Protein AF-A0ABD2HGA7-F1 (afdb_monomer_lite)

Radius of gyration: 24.93 Å; chains: 1; bounding box: 49×37×77 Å

Foldseek 3Di:
DQQLLVLLVQVVVLVVDDCCPDPNVVPVCVSVVSNVVSLVSNVVVLVVLVVVLVVLVVVLVVLVVVLVVVVVVCVVCVVVQDPCQQCDADPVGGGVVLVNVLSVLVSVVSVVLSVQSVVLSVPDDSPPSVSSNCSVVSVVVSVPPPGDDRPVVPPPPPDD

Structure (mmCIF, N/CA/C/O backbone):
data_AF-A0ABD2HGA7-F1
#
_entry.id   AF-A0ABD2HGA7-F1
#
loop_
_atom_site.group_PDB
_atom_site.id
_atom_site.type_symbol
_atom_site.label_atom_id
_atom_site.label_alt_id
_atom_site.label_comp_id
_atom_site.label_asym_id
_atom_site.label_entity_id
_atom_site.label_seq_id
_atom_site.pdbx_PDB_ins_code
_atom_site.Cartn_x
_atom_site.Cartn_y
_atom_site.Cartn_z
_atom_site.occupancy
_atom_site.B_iso_or_equiv
_atom_site.auth_seq_id
_atom_site.auth_comp_id
_atom_site.auth_asym_id
_atom_site.auth_atom_id
_atom_site.pdbx_PDB_model_num
ATOM 1 N N . MET A 1 1 ? -1.054 -6.500 9.314 1.00 90.81 1 MET A N 1
ATOM 2 C CA . MET A 1 1 ? -2.462 -6.901 9.093 1.00 90.81 1 MET A CA 1
ATOM 3 C C . MET A 1 1 ? -3.018 -7.769 10.212 1.00 90.81 1 MET A C 1
ATOM 5 O O . MET A 1 1 ? -4.046 -7.387 10.738 1.00 90.81 1 MET A O 1
ATOM 9 N N . VAL A 1 2 ? -2.357 -8.858 10.636 1.00 94.38 2 VAL A N 1
ATOM 10 C CA . VAL A 1 2 ? -2.831 -9.720 11.753 1.00 94.38 2 VAL A CA 1
ATOM 11 C C . VAL A 1 2 ? -3.199 -8.924 13.011 1.00 94.38 2 VAL A C 1
ATOM 13 O O . VAL A 1 2 ? -4.296 -9.076 13.525 1.00 94.38 2 VAL A O 1
ATOM 16 N N . SER A 1 3 ? -2.338 -7.993 13.439 1.00 95.19 3 SER A N 1
ATOM 17 C CA . SER A 1 3 ? -2.624 -7.123 14.591 1.00 95.19 3 SER A CA 1
ATOM 18 C C . SER A 1 3 ? -3.931 -6.332 14.463 1.00 95.19 3 SER A C 1
ATOM 20 O O . SER A 1 3 ? -4.596 -6.139 15.471 1.00 95.19 3 SER A O 1
ATOM 22 N N . LEU A 1 4 ? -4.307 -5.891 13.259 1.00 95.75 4 LEU A N 1
ATOM 23 C CA . LEU A 1 4 ? -5.553 -5.156 13.033 1.00 95.75 4 LEU A CA 1
ATOM 24 C C . LEU A 1 4 ? -6.773 -6.073 13.170 1.00 95.75 4 LEU A C 1
ATOM 26 O O . LEU A 1 4 ? -7.760 -5.685 13.783 1.00 95.75 4 LEU A O 1
ATOM 30 N N . GLY A 1 5 ? -6.675 -7.304 12.655 1.00 95.69 5 GLY A N 1
ATOM 31 C CA . GLY A 1 5 ? -7.733 -8.299 12.816 1.00 95.69 5 GLY A CA 1
ATOM 32 C C . GLY A 1 5 ? -7.953 -8.671 14.282 1.00 95.69 5 GLY A C 1
ATOM 33 O O . GLY A 1 5 ? -9.086 -8.665 14.746 1.00 95.69 5 GLY A O 1
ATOM 34 N N . ASN A 1 6 ? -6.867 -8.873 15.035 1.00 97.12 6 ASN A N 1
ATOM 35 C CA . ASN A 1 6 ? -6.942 -9.174 16.467 1.00 97.12 6 ASN A CA 1
ATOM 36 C C . ASN A 1 6 ? -7.568 -8.025 17.276 1.00 97.12 6 ASN A C 1
ATOM 38 O O . ASN A 1 6 ? -8.304 -8.276 18.225 1.00 97.12 6 ASN A O 1
ATOM 42 N N . LEU A 1 7 ? -7.265 -6.767 16.935 1.00 97.06 7 LEU A N 1
ATOM 43 C CA . LEU A 1 7 ? -7.864 -5.604 17.600 1.00 97.06 7 LEU A CA 1
ATOM 44 C C . LEU A 1 7 ? -9.368 -5.520 17.332 1.00 97.06 7 LEU A C 1
ATOM 46 O O . LEU A 1 7 ? -10.136 -5.248 18.248 1.00 97.06 7 LEU A O 1
ATOM 50 N N . ALA A 1 8 ? -9.792 -5.794 16.100 1.00 96.56 8 ALA A N 1
ATOM 51 C CA . ALA A 1 8 ? -11.204 -5.792 15.748 1.00 96.56 8 ALA A CA 1
ATOM 52 C C . ALA A 1 8 ? -11.982 -6.929 16.437 1.00 96.56 8 ALA A C 1
ATOM 54 O O . ALA A 1 8 ? -13.068 -6.681 16.961 1.00 96.56 8 ALA A O 1
ATOM 55 N N . GLU A 1 9 ? -11.384 -8.120 16.541 1.00 96.81 9 GLU A N 1
ATOM 56 C CA . GLU A 1 9 ? -11.935 -9.239 17.316 1.00 96.81 9 GLU A CA 1
ATOM 57 C C . GLU A 1 9 ? -12.081 -8.878 18.802 1.00 96.81 9 GLU A C 1
ATOM 59 O O . GLU A 1 9 ? -13.131 -9.114 19.398 1.00 96.81 9 GLU A O 1
ATOM 64 N N . GLN A 1 10 ? -11.068 -8.235 19.395 1.00 96.19 10 GLN A N 1
ATOM 65 C CA . GLN A 1 10 ? -11.133 -7.752 20.780 1.00 96.19 10 GLN A CA 1
ATOM 66 C C . GLN A 1 10 ? -12.227 -6.696 20.975 1.00 96.19 10 GLN A C 1
ATOM 68 O O . GLN A 1 10 ? -12.971 -6.769 21.953 1.00 96.19 10 GLN A O 1
ATOM 73 N N . SER A 1 11 ? -12.370 -5.749 20.044 1.00 95.56 11 SER A N 1
ATOM 74 C CA . SER A 1 11 ? -13.452 -4.757 20.069 1.00 95.56 11 SER A CA 1
ATOM 75 C C . SER A 1 11 ? -14.825 -5.417 19.996 1.00 95.56 11 SER A C 1
ATOM 77 O O . SER A 1 11 ? -15.726 -5.044 20.745 1.00 95.56 11 SER A O 1
ATOM 79 N N . ARG A 1 12 ? -14.991 -6.443 19.152 1.00 95.25 12 ARG A N 1
ATOM 80 C CA . ARG A 1 12 ? -16.246 -7.195 19.076 1.00 95.25 12 ARG A CA 1
ATOM 81 C C . ARG A 1 12 ? -16.515 -7.988 20.353 1.00 95.25 12 ARG A C 1
ATOM 83 O O . ARG A 1 12 ? -17.641 -7.976 20.842 1.00 95.25 12 ARG A O 1
ATOM 90 N N . ALA A 1 13 ? -15.501 -8.653 20.903 1.00 94.56 13 ALA A N 1
ATOM 91 C CA . ALA A 1 13 ? -15.624 -9.387 22.157 1.00 94.56 13 ALA A CA 1
ATOM 92 C C . ALA A 1 13 ? -16.053 -8.459 23.302 1.00 94.56 13 ALA A C 1
ATOM 94 O O . ALA A 1 13 ? -16.967 -8.799 24.048 1.00 94.56 13 ALA A O 1
ATOM 95 N N . LEU A 1 14 ? -15.466 -7.261 23.386 1.00 93.94 14 LEU A N 1
ATOM 96 C CA . LEU A 1 14 ? -15.841 -6.253 24.375 1.00 93.94 14 LEU A CA 1
ATOM 97 C C . LEU A 1 14 ? -17.291 -5.776 24.204 1.00 93.94 14 LEU A C 1
ATOM 99 O O . LEU A 1 14 ? -17.984 -5.608 25.199 1.00 93.94 14 LEU A O 1
ATOM 103 N N . SER A 1 15 ? -17.777 -5.604 22.971 1.00 92.19 15 SER A N 1
ATOM 104 C CA . SER A 1 15 ? -19.184 -5.252 22.713 1.00 92.19 15 SER A CA 1
ATOM 105 C C . SER A 1 15 ? -20.176 -6.367 23.057 1.00 92.19 15 SER A C 1
ATOM 107 O O . SER A 1 15 ? -21.337 -6.083 23.337 1.00 92.19 15 SER A O 1
ATOM 109 N N . ASN A 1 16 ? -19.736 -7.626 23.039 1.00 93.00 16 ASN A N 1
ATOM 110 C CA . ASN A 1 16 ? -20.584 -8.783 23.331 1.00 93.00 16 ASN A CA 1
ATOM 111 C C . ASN A 1 16 ? -20.607 -9.162 24.821 1.00 93.00 16 ASN A C 1
ATOM 113 O O . ASN A 1 16 ? -21.429 -9.984 25.228 1.00 93.00 16 ASN A O 1
ATOM 117 N N . ILE A 1 17 ? -19.702 -8.611 25.633 1.00 91.62 17 ILE A N 1
ATOM 118 C CA . ILE A 1 17 ? -19.594 -8.913 27.062 1.00 91.62 17 ILE A CA 1
ATOM 119 C C . ILE A 1 17 ? -20.274 -7.812 27.866 1.00 91.62 17 ILE A C 1
ATOM 121 O O . ILE A 1 17 ? -19.950 -6.636 27.742 1.00 91.62 17 ILE A O 1
ATOM 125 N N . GLN A 1 18 ? -21.153 -8.209 28.782 1.00 90.00 18 GLN A N 1
ATOM 126 C CA . GLN A 1 18 ? -21.671 -7.308 29.800 1.00 90.00 18 GLN A CA 1
ATOM 127 C C . GLN A 1 18 ? -20.751 -7.354 31.029 1.00 90.00 18 GLN A C 1
ATOM 129 O O . GLN A 1 18 ? -20.856 -8.268 31.849 1.00 90.00 18 GLN A O 1
ATOM 134 N N . ILE A 1 19 ? -19.838 -6.383 31.162 1.00 88.56 19 ILE A N 1
ATOM 135 C CA . ILE A 1 19 ? -18.800 -6.381 32.215 1.00 88.56 19 ILE A CA 1
ATOM 136 C C . ILE A 1 19 ? -19.404 -6.433 33.625 1.00 88.56 19 ILE A C 1
ATOM 138 O O . ILE A 1 19 ? -18.844 -7.101 34.497 1.00 88.56 19 ILE A O 1
ATOM 142 N N . SER A 1 20 ? -20.584 -5.842 33.834 1.00 87.50 20 SER A N 1
ATOM 143 C CA . SER A 1 20 ? -21.310 -5.899 35.112 1.00 87.50 20 SER A CA 1
ATOM 144 C C . SER A 1 20 ? -21.639 -7.324 35.582 1.00 87.50 20 SER A C 1
ATOM 146 O O . SER A 1 20 ? -21.806 -7.548 36.778 1.00 87.50 20 SER A O 1
ATOM 148 N N . ASN A 1 21 ? -21.707 -8.292 34.661 1.00 91.31 21 ASN A N 1
ATOM 149 C CA . ASN A 1 21 ? -21.988 -9.701 34.954 1.00 91.31 21 ASN A CA 1
ATOM 150 C C . ASN A 1 21 ? -20.712 -10.540 35.127 1.00 91.31 21 ASN A C 1
ATOM 152 O O . ASN A 1 21 ? -20.777 -11.764 35.219 1.00 91.31 21 ASN A O 1
ATOM 156 N N . THR A 1 22 ? -19.543 -9.902 35.156 1.00 89.50 22 THR A N 1
ATOM 157 C CA . THR A 1 22 ? -18.246 -10.565 35.304 1.00 89.50 22 THR A CA 1
ATOM 158 C C . THR A 1 22 ? -17.617 -10.226 36.660 1.00 89.50 22 THR A C 1
ATOM 160 O O . THR A 1 22 ? -18.011 -9.246 37.297 1.00 89.50 22 THR A O 1
ATOM 163 N N . PRO A 1 23 ? -16.583 -10.966 37.100 1.00 91.62 23 PRO A N 1
ATOM 164 C CA . PRO A 1 23 ? -15.789 -10.589 38.273 1.00 91.62 23 PRO A CA 1
ATOM 165 C C . PRO A 1 23 ? -15.116 -9.208 38.170 1.00 91.62 23 PRO A C 1
ATOM 167 O O . PRO A 1 23 ? -14.603 -8.711 39.162 1.00 91.62 23 PRO A O 1
ATOM 170 N N . LEU A 1 24 ? -15.110 -8.577 36.988 1.00 91.62 24 LEU A N 1
ATOM 171 C CA . LEU A 1 24 ? -14.527 -7.253 36.755 1.00 91.62 24 LEU A CA 1
ATOM 172 C C . LEU A 1 24 ? -15.501 -6.097 37.043 1.00 91.62 24 LEU A C 1
ATOM 174 O O . LEU A 1 24 ? -15.141 -4.939 36.849 1.00 91.62 24 LEU A O 1
ATOM 178 N N . ARG A 1 25 ? -16.719 -6.388 37.516 1.00 90.75 25 ARG A N 1
ATOM 179 C CA . ARG A 1 25 ? -17.757 -5.387 37.826 1.00 90.75 25 ARG A CA 1
ATOM 180 C C . ARG A 1 25 ? -17.333 -4.314 38.835 1.00 90.75 25 ARG A C 1
ATOM 182 O O . ARG A 1 25 ? -17.896 -3.227 38.821 1.00 90.75 25 ARG A O 1
ATOM 189 N N . ASP A 1 26 ? -16.349 -4.608 39.683 1.00 94.44 26 ASP A N 1
ATOM 190 C CA . ASP A 1 26 ? -15.849 -3.677 40.702 1.00 94.44 26 ASP A CA 1
ATOM 191 C C . ASP A 1 26 ? -14.985 -2.549 40.091 1.00 94.44 26 ASP A C 1
ATOM 193 O O . ASP A 1 26 ? -14.564 -1.631 40.793 1.00 94.44 26 ASP A O 1
ATOM 197 N N . PHE A 1 27 ? -14.743 -2.588 38.773 1.00 92.88 27 PHE A N 1
ATOM 198 C CA . PHE A 1 27 ? -14.026 -1.566 38.011 1.00 92.88 27 PHE A CA 1
ATOM 199 C C . PHE A 1 27 ? -14.986 -0.808 37.070 1.00 92.88 27 PHE A C 1
ATOM 201 O O . PHE A 1 27 ? -15.080 -1.156 35.889 1.00 92.88 27 PHE A O 1
ATOM 208 N N . PRO A 1 28 ? -15.685 0.240 37.549 1.00 84.69 28 PRO A N 1
ATOM 209 C CA . PRO A 1 28 ? -16.752 0.908 36.793 1.00 84.69 28 PRO A CA 1
ATOM 210 C C . PRO A 1 28 ? -16.271 1.542 35.476 1.00 84.69 28 PRO A C 1
ATOM 212 O O . PRO A 1 28 ? -16.982 1.483 34.477 1.00 84.69 28 PRO A O 1
ATOM 215 N N . ASP A 1 29 ? -15.038 2.059 35.436 1.00 92.94 29 ASP A N 1
ATOM 216 C CA . ASP A 1 29 ? -14.472 2.720 34.247 1.00 92.94 29 ASP A CA 1
ATOM 217 C C . ASP A 1 29 ? -13.771 1.746 33.280 1.00 92.94 29 ASP A C 1
ATOM 219 O O . ASP A 1 29 ? -13.185 2.164 32.276 1.00 92.94 29 ASP A O 1
ATOM 223 N N . LEU A 1 30 ? -13.721 0.447 33.597 1.00 93.50 30 LEU A N 1
ATOM 224 C CA . LEU A 1 30 ? -12.895 -0.504 32.849 1.00 93.50 30 LEU A CA 1
ATOM 225 C C . LEU A 1 30 ? -13.335 -0.618 31.390 1.00 93.50 30 LEU A C 1
ATOM 227 O O . LEU A 1 30 ? -12.490 -0.642 30.497 1.00 93.50 30 LEU A O 1
ATOM 231 N N . GLU A 1 31 ? -14.642 -0.670 31.149 1.00 93.12 31 GLU A N 1
ATOM 232 C CA . GLU A 1 31 ? -15.210 -0.800 29.809 1.00 93.12 31 GLU A CA 1
ATOM 233 C C . GLU A 1 31 ? -14.807 0.371 28.906 1.00 93.12 31 GLU A C 1
ATOM 235 O O . GLU A 1 31 ? -14.291 0.164 27.806 1.00 93.12 31 GLU A O 1
ATOM 240 N N . GLU A 1 32 ? -14.978 1.600 29.397 1.00 94.38 32 GLU A N 1
ATOM 241 C CA . GLU A 1 32 ? -14.613 2.820 28.677 1.00 94.38 32 GLU A CA 1
ATOM 242 C C . GLU A 1 32 ? -13.106 2.870 28.404 1.00 94.38 32 GLU A C 1
ATOM 244 O O . GLU A 1 32 ? -12.681 3.104 27.271 1.00 94.38 32 GLU A O 1
ATOM 249 N N . ARG A 1 33 ? -12.281 2.554 29.410 1.00 96.19 33 ARG A N 1
ATOM 250 C CA . ARG A 1 33 ? -10.819 2.518 29.261 1.00 96.19 33 ARG A CA 1
ATOM 251 C C . ARG A 1 33 ? -10.363 1.473 28.246 1.00 96.19 33 ARG A C 1
ATOM 253 O O . ARG A 1 33 ? -9.431 1.735 27.484 1.00 96.19 33 ARG A O 1
ATOM 260 N N . LEU A 1 34 ? -10.995 0.299 28.220 1.00 95.44 34 LEU A N 1
ATOM 261 C CA . LEU A 1 34 ? -10.694 -0.743 27.239 1.00 95.44 34 LEU A CA 1
ATOM 262 C C . LEU A 1 34 ? -11.096 -0.306 25.830 1.00 95.44 34 LEU A C 1
ATOM 264 O O . LEU A 1 34 ? -10.279 -0.441 24.918 1.00 95.44 34 LEU A O 1
ATOM 268 N N . ARG A 1 35 ? -12.290 0.276 25.652 1.00 95.31 35 ARG A N 1
ATOM 269 C CA . ARG A 1 35 ? -12.719 0.831 24.357 1.00 95.31 35 ARG A CA 1
ATOM 270 C C . ARG A 1 35 ? -11.748 1.890 23.857 1.00 95.31 35 ARG A C 1
ATOM 272 O O . ARG A 1 35 ? -11.262 1.781 22.735 1.00 95.31 35 ARG A O 1
ATOM 279 N N . PHE A 1 36 ? -11.398 2.850 24.711 1.00 96.69 36 PHE A N 1
ATOM 280 C CA . PHE A 1 36 ? -10.441 3.899 24.375 1.00 96.69 36 PHE A CA 1
ATOM 281 C C . PHE A 1 36 ? -9.084 3.317 23.961 1.00 96.69 36 PHE A C 1
ATOM 283 O O . PHE A 1 36 ? -8.522 3.689 22.932 1.00 96.69 36 PHE A O 1
ATOM 290 N N . LYS A 1 37 ? -8.563 2.346 24.722 1.00 97.12 37 LYS A N 1
ATOM 291 C CA . LYS A 1 37 ? -7.277 1.706 24.419 1.00 97.12 37 LYS A CA 1
ATOM 292 C C . LYS A 1 37 ? -7.311 0.919 23.105 1.00 97.12 37 LYS A C 1
ATOM 294 O O . LYS A 1 37 ? -6.329 0.953 22.359 1.00 97.12 37 LYS A O 1
ATOM 299 N N . LEU A 1 38 ? -8.408 0.218 22.816 1.00 96.69 38 LEU A N 1
ATOM 300 C CA . LEU A 1 38 ? -8.597 -0.521 21.564 1.00 96.69 38 LEU A CA 1
ATOM 301 C C . LEU A 1 38 ? -8.704 0.422 20.364 1.00 96.69 38 LEU A C 1
ATOM 303 O O . LEU A 1 38 ? -8.058 0.173 19.344 1.00 96.69 38 LEU A O 1
ATOM 307 N N . GLN A 1 39 ? -9.441 1.524 20.504 1.00 95.88 39 GLN A N 1
ATOM 308 C CA . GLN A 1 39 ? -9.547 2.558 19.477 1.00 95.88 39 GLN A CA 1
ATOM 309 C C . GLN A 1 39 ? -8.179 3.185 19.186 1.00 95.88 39 GLN A C 1
ATOM 311 O O . GLN A 1 39 ? -7.707 3.122 18.054 1.00 95.88 39 GLN A O 1
ATOM 316 N N . LEU A 1 40 ? -7.473 3.652 20.220 1.00 96.94 40 LEU A N 1
ATOM 317 C CA . LEU A 1 40 ? -6.134 4.231 20.082 1.00 96.94 40 LEU A CA 1
ATOM 318 C C . LEU A 1 40 ? -5.142 3.261 19.419 1.00 96.94 40 LEU A C 1
ATOM 320 O O . LEU A 1 40 ? -4.323 3.650 18.582 1.00 96.94 40 LEU A O 1
ATOM 324 N N . SER A 1 41 ? -5.211 1.979 19.783 1.00 97.06 41 SER A N 1
ATOM 325 C CA . SER A 1 41 ? -4.363 0.942 19.187 1.00 97.06 41 SER A CA 1
ATOM 326 C C . SER A 1 41 ? -4.711 0.701 17.717 1.00 97.06 41 SER A C 1
ATOM 328 O O . SER A 1 41 ? -3.808 0.531 16.896 1.00 97.06 41 SER A O 1
ATOM 330 N N . THR A 1 42 ? -6.000 0.720 17.371 1.00 96.38 42 THR A N 1
ATOM 331 C CA . THR A 1 42 ? -6.485 0.585 15.990 1.00 96.38 42 THR A CA 1
ATOM 332 C C . THR A 1 42 ? -5.994 1.748 15.137 1.00 96.38 42 THR A C 1
ATOM 334 O O . THR A 1 42 ? -5.369 1.513 14.101 1.00 96.38 42 THR A O 1
ATOM 337 N N . ASP A 1 43 ? -6.161 2.982 15.615 1.00 95.56 43 ASP A N 1
ATOM 338 C CA . ASP A 1 43 ? -5.696 4.195 14.936 1.00 95.56 43 ASP A CA 1
ATOM 339 C C . ASP A 1 43 ? -4.179 4.178 14.734 1.00 95.56 43 ASP A C 1
ATOM 341 O O . ASP A 1 43 ? -3.681 4.458 13.643 1.00 95.56 43 ASP A O 1
ATOM 345 N N . THR A 1 44 ? -3.429 3.745 15.750 1.00 96.62 44 THR A N 1
ATOM 346 C CA . THR A 1 44 ? -1.969 3.604 15.664 1.00 96.62 44 THR A CA 1
ATOM 347 C C . THR A 1 44 ? -1.557 2.602 14.582 1.00 96.62 44 THR A C 1
ATOM 349 O O . THR A 1 44 ? -0.612 2.842 13.825 1.00 96.62 44 THR A O 1
ATOM 352 N N . VAL A 1 45 ? -2.237 1.455 14.496 1.00 96.31 45 VAL A N 1
ATOM 353 C CA . VAL A 1 45 ? -1.946 0.439 13.473 1.00 96.31 45 VAL A CA 1
ATOM 354 C C . VAL A 1 45 ? -2.319 0.944 12.079 1.00 96.31 45 VAL A C 1
ATOM 356 O O . VAL A 1 45 ? -1.546 0.733 11.143 1.00 96.31 45 VAL A O 1
ATOM 359 N N . LEU A 1 46 ? -3.456 1.626 11.928 1.00 94.38 46 LEU A N 1
ATOM 360 C CA . LEU A 1 46 ? -3.871 2.221 10.656 1.00 94.38 46 LEU A CA 1
ATOM 361 C C . LEU A 1 46 ? -2.907 3.324 10.199 1.00 94.38 46 LEU A C 1
ATOM 363 O O . LEU A 1 46 ? -2.534 3.343 9.026 1.00 94.38 46 LEU A O 1
ATOM 367 N N . GLY A 1 47 ? -2.427 4.166 11.118 1.00 95.06 47 GLY A N 1
ATOM 368 C CA . GLY A 1 47 ? -1.395 5.170 10.845 1.00 95.06 47 GLY A CA 1
ATOM 369 C C . GLY A 1 47 ? -0.113 4.538 10.301 1.00 95.06 47 GLY A C 1
ATOM 370 O O . GLY A 1 47 ? 0.320 4.865 9.200 1.00 95.06 47 GLY A O 1
ATOM 371 N N . LYS A 1 48 ? 0.416 3.515 10.986 1.00 95.75 48 LYS A N 1
ATOM 372 C CA . LYS A 1 48 ? 1.600 2.768 10.517 1.00 95.75 48 LYS A CA 1
ATOM 373 C C . LYS A 1 48 ? 1.393 2.116 9.148 1.00 95.75 48 LYS A C 1
ATOM 375 O O . LYS A 1 48 ? 2.324 2.035 8.348 1.00 95.75 48 LYS A O 1
ATOM 380 N N . LEU A 1 49 ? 0.191 1.607 8.868 1.00 94.50 49 LEU A N 1
ATOM 381 C CA . LEU A 1 49 ? -0.131 1.051 7.550 1.00 94.50 49 LEU A CA 1
ATOM 382 C C . LEU A 1 49 ? -0.111 2.132 6.465 1.00 94.50 49 LEU A C 1
ATOM 384 O O . LEU A 1 49 ? 0.371 1.862 5.365 1.00 94.50 49 LEU A O 1
ATOM 388 N N . ASN A 1 50 ? -0.585 3.339 6.769 1.00 93.81 50 ASN A N 1
ATOM 389 C CA . ASN A 1 50 ? -0.541 4.473 5.852 1.00 93.81 50 ASN A CA 1
ATOM 390 C C . ASN A 1 50 ? 0.896 4.958 5.589 1.00 93.81 50 ASN A C 1
ATOM 392 O O . ASN A 1 50 ? 1.255 5.218 4.438 1.00 93.81 50 ASN A O 1
ATOM 396 N N . ASP A 1 51 ? 1.744 4.994 6.617 1.00 95.88 51 ASP A N 1
ATOM 397 C CA . ASP A 1 51 ? 3.166 5.336 6.472 1.00 95.88 51 ASP A CA 1
ATOM 398 C C . ASP A 1 51 ? 3.884 4.321 5.574 1.00 95.88 51 ASP A C 1
ATOM 400 O O . ASP A 1 51 ? 4.536 4.682 4.593 1.00 95.88 51 ASP A O 1
ATOM 404 N N . ASN A 1 52 ? 3.675 3.026 5.828 1.00 94.44 52 ASN A N 1
ATOM 405 C CA . ASN A 1 52 ? 4.213 1.958 4.984 1.00 94.44 52 ASN A CA 1
ATOM 406 C C . ASN A 1 52 ? 3.707 2.054 3.536 1.00 94.44 52 ASN A C 1
ATOM 408 O O . ASN A 1 52 ? 4.459 1.797 2.592 1.00 94.44 52 ASN A O 1
ATOM 412 N N . MET A 1 53 ? 2.440 2.431 3.343 1.00 94.25 53 MET A N 1
ATOM 413 C CA . MET A 1 53 ? 1.869 2.640 2.014 1.00 94.25 53 MET A CA 1
ATOM 414 C C . MET A 1 53 ? 2.533 3.816 1.288 1.00 94.25 53 MET A C 1
ATOM 416 O O . MET A 1 53 ? 2.771 3.728 0.084 1.00 94.25 53 MET A O 1
ATOM 420 N N . SER A 1 54 ? 2.875 4.880 2.014 1.00 96.25 54 SER A N 1
ATOM 421 C CA . SER A 1 54 ? 3.597 6.042 1.483 1.00 96.25 54 SER A CA 1
ATOM 422 C C . SER A 1 54 ? 5.025 5.670 1.070 1.00 96.25 54 SER A C 1
ATOM 424 O O . SER A 1 54 ? 5.479 6.045 -0.011 1.00 96.25 54 SER A O 1
ATOM 426 N N . SER A 1 55 ? 5.707 4.829 1.851 1.00 95.62 55 SER A N 1
ATOM 427 C CA . SER A 1 55 ? 7.010 4.267 1.467 1.00 95.62 55 SER A CA 1
ATOM 428 C C . SER A 1 55 ? 6.919 3.409 0.198 1.00 95.62 55 SER A C 1
ATOM 430 O O . SER A 1 55 ? 7.726 3.566 -0.718 1.00 95.62 55 SER A O 1
ATOM 432 N N . LEU A 1 56 ? 5.902 2.544 0.086 1.00 93.81 56 LEU A N 1
ATOM 433 C CA . LEU A 1 56 ? 5.653 1.767 -1.138 1.00 93.81 56 LEU A CA 1
ATOM 434 C C . LEU A 1 56 ? 5.325 2.657 -2.342 1.00 93.81 56 LEU A C 1
ATOM 436 O O . LEU A 1 56 ? 5.704 2.328 -3.467 1.00 93.81 56 LEU A O 1
ATOM 440 N N . GLN A 1 57 ? 4.623 3.770 -2.116 1.00 96.81 57 GLN A N 1
ATOM 441 C CA . GLN A 1 57 ? 4.359 4.765 -3.148 1.00 96.81 57 GLN A CA 1
ATOM 442 C C . GLN A 1 57 ? 5.664 5.343 -3.697 1.00 96.81 57 GLN A C 1
ATOM 444 O O . GLN A 1 57 ? 5.853 5.361 -4.909 1.00 96.81 57 GLN A O 1
ATOM 449 N N . SER A 1 58 ? 6.573 5.743 -2.807 1.00 96.94 58 SER A N 1
ATOM 450 C CA . SER A 1 58 ? 7.878 6.293 -3.176 1.00 96.94 58 SER A CA 1
ATOM 451 C C . SER A 1 58 ? 8.706 5.313 -4.015 1.00 96.94 58 SER A C 1
ATOM 453 O O . SER A 1 58 ? 9.246 5.692 -5.052 1.00 96.94 58 SER A O 1
ATOM 455 N N . VAL A 1 59 ? 8.733 4.025 -3.646 1.00 94.31 59 VAL A N 1
ATOM 456 C CA . VAL A 1 59 ? 9.422 2.986 -4.438 1.00 94.31 59 VAL A CA 1
ATOM 457 C C . VAL A 1 59 ? 8.821 2.863 -5.840 1.00 94.31 59 VAL A C 1
ATOM 459 O O . VAL A 1 59 ? 9.555 2.855 -6.827 1.00 94.31 59 VAL A O 1
ATOM 462 N N . ARG A 1 60 ? 7.488 2.799 -5.946 1.00 96.31 60 ARG A N 1
ATOM 463 C CA . ARG A 1 60 ? 6.792 2.759 -7.242 1.00 96.31 60 ARG A CA 1
ATOM 464 C C . ARG A 1 60 ? 7.139 3.983 -8.095 1.00 96.31 60 ARG A C 1
ATOM 466 O O . ARG A 1 60 ? 7.415 3.824 -9.281 1.00 96.31 60 ARG A O 1
ATOM 473 N N . ASP A 1 61 ? 7.110 5.173 -7.502 1.00 97.38 61 ASP A N 1
ATOM 474 C CA . ASP A 1 61 ? 7.349 6.437 -8.205 1.00 97.38 61 ASP A CA 1
ATOM 475 C C . ASP A 1 61 ? 8.801 6.545 -8.667 1.00 97.38 61 ASP A C 1
ATOM 477 O O . ASP A 1 61 ? 9.057 6.908 -9.811 1.00 97.38 61 ASP A O 1
ATOM 481 N N . SER A 1 62 ? 9.751 6.128 -7.828 1.00 96.94 62 SER A N 1
ATOM 482 C CA . SER A 1 62 ? 11.163 6.045 -8.197 1.00 96.94 62 SER A CA 1
ATOM 483 C C . SER A 1 62 ? 11.374 5.141 -9.413 1.00 96.94 62 SER A C 1
ATOM 485 O O . SER A 1 62 ? 12.009 5.556 -10.379 1.00 96.94 62 SER A O 1
ATOM 487 N N . ILE A 1 63 ? 10.778 3.946 -9.422 1.00 94.19 63 ILE A N 1
ATOM 488 C CA . ILE A 1 63 ? 10.893 3.010 -10.548 1.00 94.19 63 ILE A CA 1
ATOM 489 C C . ILE A 1 63 ? 10.255 3.589 -11.813 1.00 94.19 63 ILE A C 1
ATOM 491 O O . ILE A 1 63 ? 10.869 3.541 -12.874 1.00 94.19 63 ILE A O 1
ATOM 495 N N . SER A 1 64 ? 9.061 4.177 -11.711 1.00 96.12 64 SER A N 1
ATOM 496 C CA . SER A 1 64 ? 8.384 4.797 -12.859 1.00 96.12 64 SER A CA 1
ATOM 497 C C . SER A 1 64 ? 9.190 5.960 -13.449 1.00 96.12 64 SER A C 1
ATOM 499 O O . SER A 1 64 ? 9.325 6.063 -14.670 1.00 96.12 64 SER A O 1
ATOM 501 N N . ASN A 1 65 ? 9.820 6.773 -12.597 1.00 97.00 65 ASN A N 1
ATOM 502 C CA . ASN A 1 65 ? 10.701 7.856 -13.027 1.00 97.00 65 ASN A CA 1
ATOM 503 C C . ASN A 1 65 ? 11.959 7.326 -13.728 1.00 97.00 65 ASN A C 1
ATOM 505 O O . ASN A 1 65 ? 12.338 7.857 -14.768 1.00 97.00 65 ASN A O 1
ATOM 509 N N . GLN A 1 66 ? 12.583 6.265 -13.203 1.00 96.00 66 GLN A N 1
ATOM 510 C CA . GLN A 1 66 ? 13.757 5.654 -13.837 1.00 96.00 66 GLN A CA 1
ATOM 511 C C . GLN A 1 66 ? 13.417 5.043 -15.198 1.00 96.00 66 GLN A C 1
ATOM 513 O O . GLN A 1 66 ? 14.136 5.264 -16.168 1.00 96.00 66 GLN A O 1
ATOM 518 N N . VAL A 1 67 ? 12.294 4.327 -15.303 1.00 96.25 67 VAL A N 1
ATOM 519 C CA . VAL A 1 67 ? 11.835 3.782 -16.589 1.00 96.25 67 VAL A CA 1
ATOM 520 C C . VAL A 1 67 ? 11.547 4.902 -17.582 1.00 96.25 67 VAL A C 1
ATOM 522 O O . VAL A 1 67 ? 12.011 4.829 -18.715 1.00 96.25 67 VAL A O 1
ATOM 525 N N . SER A 1 68 ? 10.868 5.968 -17.154 1.00 96.44 68 SER A N 1
ATOM 526 C CA . SER A 1 68 ? 10.621 7.145 -17.997 1.00 96.44 68 SER A CA 1
ATOM 527 C C . SER A 1 68 ? 11.919 7.793 -18.487 1.00 96.44 68 SER A C 1
ATOM 529 O O . SER A 1 68 ? 12.023 8.139 -19.660 1.00 96.44 68 SER A O 1
ATOM 531 N N . ALA A 1 69 ? 12.932 7.915 -17.624 1.00 97.00 69 ALA A N 1
ATOM 532 C CA . ALA A 1 69 ? 14.229 8.476 -17.997 1.00 97.00 69 ALA A CA 1
ATOM 533 C C . ALA A 1 69 ? 14.958 7.617 -19.045 1.00 97.00 69 ALA A C 1
ATOM 535 O O . ALA A 1 69 ? 15.503 8.156 -20.007 1.00 97.00 69 ALA A O 1
ATOM 536 N N . VAL A 1 70 ? 14.933 6.288 -18.895 1.00 95.38 70 VAL A N 1
ATOM 537 C CA . VAL A 1 70 ? 15.547 5.361 -19.862 1.00 95.38 70 VAL A CA 1
ATOM 538 C C . VAL A 1 70 ? 14.802 5.373 -21.198 1.00 95.38 70 VAL A C 1
ATOM 540 O O . VAL A 1 70 ? 15.443 5.412 -22.245 1.00 95.38 70 VAL A O 1
ATOM 543 N N . VAL A 1 71 ? 13.464 5.384 -21.178 1.00 94.19 71 VAL A N 1
ATOM 544 C CA . VAL A 1 71 ? 12.645 5.516 -22.396 1.00 94.19 71 VAL A CA 1
ATOM 545 C C . VAL A 1 71 ? 12.975 6.816 -23.117 1.00 94.19 71 VAL A C 1
ATOM 547 O O . VAL A 1 71 ? 13.230 6.794 -24.316 1.00 94.19 71 VAL A O 1
ATOM 550 N N . HIS A 1 72 ? 13.057 7.929 -22.388 1.00 95.56 72 HIS A N 1
ATOM 551 C CA . HIS A 1 72 ? 13.383 9.212 -22.993 1.00 95.56 72 HIS A CA 1
ATOM 552 C C . HIS A 1 72 ? 14.784 9.219 -23.621 1.00 95.56 72 HIS A C 1
ATOM 554 O O . HIS A 1 72 ? 14.964 9.722 -24.726 1.00 95.56 72 HIS A O 1
ATOM 560 N N . LEU A 1 73 ? 15.773 8.612 -22.956 1.00 94.06 73 LEU A N 1
ATOM 561 C CA . LEU A 1 73 ? 17.116 8.458 -23.516 1.00 94.06 73 LEU A CA 1
ATOM 562 C C . LEU A 1 73 ? 17.106 7.599 -24.789 1.00 94.06 73 LEU A C 1
ATOM 564 O O . LEU A 1 73 ? 17.791 7.931 -25.754 1.00 94.06 73 LEU A O 1
ATOM 568 N N . TYR A 1 74 ? 16.332 6.514 -24.809 1.00 91.94 74 TYR A N 1
ATOM 569 C CA . TYR A 1 74 ? 16.170 5.680 -25.999 1.00 91.94 74 TYR A CA 1
ATOM 570 C C . TYR A 1 74 ? 15.557 6.477 -27.159 1.00 91.94 74 TYR A C 1
ATOM 572 O O . TYR A 1 74 ? 16.101 6.466 -28.260 1.00 91.94 74 TYR A O 1
ATOM 580 N N . GLU A 1 75 ? 14.481 7.224 -26.903 1.00 91.75 75 GLU A N 1
ATOM 581 C CA . GLU A 1 75 ? 13.815 8.071 -27.900 1.00 91.75 75 GLU A CA 1
ATOM 582 C C . GLU A 1 75 ? 14.751 9.143 -28.473 1.00 91.75 75 GLU A C 1
ATOM 584 O O . GLU A 1 75 ? 14.763 9.360 -29.681 1.00 91.75 75 GLU A O 1
ATOM 589 N N . GLN A 1 76 ? 15.590 9.765 -27.637 1.00 93.50 76 GLN A N 1
ATOM 590 C CA . GLN A 1 76 ? 16.588 10.749 -28.079 1.00 93.50 76 GLN A CA 1
ATOM 591 C C . GLN A 1 76 ? 17.658 10.164 -29.014 1.00 93.50 76 GLN A C 1
ATOM 593 O O . GLN A 1 76 ? 18.266 10.907 -29.780 1.00 93.50 76 GLN A O 1
ATOM 598 N N . ASN A 1 77 ? 17.914 8.856 -28.939 1.00 91.12 77 ASN A N 1
ATOM 599 C CA . ASN A 1 77 ? 18.940 8.175 -29.731 1.00 91.12 77 ASN A CA 1
ATOM 600 C C . ASN A 1 77 ? 18.343 7.281 -30.832 1.00 91.12 77 ASN A C 1
ATOM 602 O O . ASN A 1 77 ? 19.085 6.556 -31.495 1.00 91.12 77 ASN A O 1
ATOM 606 N N . ALA A 1 78 ? 17.025 7.328 -31.045 1.00 86.81 78 ALA A N 1
ATOM 607 C CA . ALA A 1 78 ? 16.320 6.439 -31.966 1.00 86.81 78 ALA A CA 1
ATOM 608 C C . ALA A 1 78 ? 16.790 6.578 -33.425 1.00 86.81 78 ALA A C 1
ATOM 610 O O . ALA A 1 78 ? 16.795 5.594 -34.157 1.00 86.81 78 ALA A O 1
ATOM 611 N N . A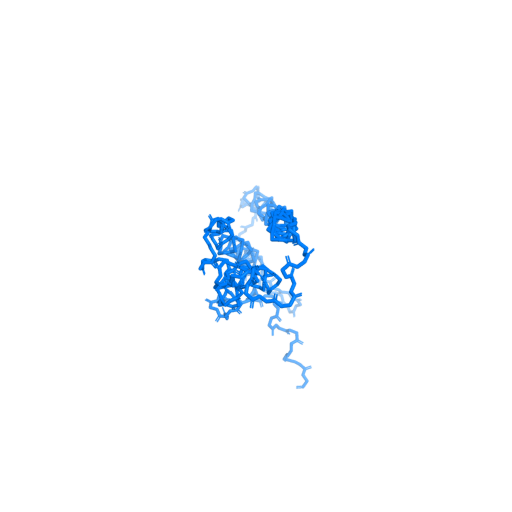SP A 1 79 ? 17.247 7.766 -33.830 1.00 86.81 79 ASP A N 1
ATOM 612 C CA . ASP A 1 79 ? 17.757 8.016 -35.186 1.00 86.81 79 ASP A CA 1
ATOM 613 C C . ASP A 1 79 ? 19.125 7.356 -35.449 1.00 86.81 79 ASP A C 1
ATOM 615 O O . ASP A 1 79 ? 19.514 7.152 -36.598 1.00 86.81 79 ASP A O 1
ATOM 619 N N . ILE A 1 80 ? 19.868 7.032 -34.385 1.00 87.94 80 ILE A N 1
ATOM 620 C CA . ILE A 1 80 ? 21.214 6.437 -34.437 1.00 87.94 80 ILE A CA 1
ATOM 621 C C . ILE A 1 80 ? 21.148 4.926 -34.160 1.00 87.94 80 ILE A C 1
ATOM 623 O O . ILE A 1 80 ? 21.993 4.162 -34.624 1.00 87.94 80 ILE A O 1
ATOM 627 N N . LEU A 1 81 ? 20.141 4.490 -33.401 1.00 86.50 81 LEU A N 1
ATOM 628 C CA . LEU A 1 81 ? 19.923 3.101 -33.018 1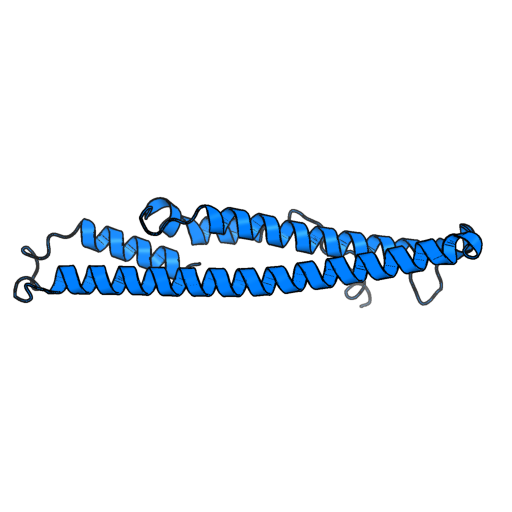.00 86.50 81 LEU A CA 1
ATOM 629 C C . LEU A 1 81 ? 19.053 2.387 -34.056 1.00 86.50 81 LEU A C 1
ATOM 631 O O . LEU A 1 81 ? 17.824 2.432 -33.996 1.00 86.50 81 LEU A O 1
ATOM 635 N N . ASP A 1 82 ? 19.689 1.684 -34.992 1.00 88.00 82 ASP A N 1
ATOM 636 C CA . ASP A 1 82 ? 18.954 0.851 -35.939 1.00 88.00 82 ASP A CA 1
ATOM 637 C C . ASP A 1 82 ? 18.304 -0.372 -35.255 1.00 88.00 82 ASP A C 1
ATOM 639 O O . ASP A 1 82 ? 18.685 -0.823 -34.168 1.00 88.00 82 ASP A O 1
ATOM 643 N N . LEU A 1 83 ? 17.274 -0.926 -35.901 1.00 87.12 83 LEU A N 1
ATOM 644 C CA . LEU A 1 83 ? 16.490 -2.034 -35.344 1.00 87.12 83 LEU A CA 1
ATOM 645 C C . LEU A 1 83 ? 17.350 -3.275 -35.053 1.00 87.12 83 LEU A C 1
ATOM 647 O O . LEU A 1 83 ? 17.074 -4.022 -34.110 1.00 87.12 83 LEU A O 1
ATOM 651 N N . LEU A 1 84 ? 18.381 -3.505 -35.867 1.00 89.75 84 LEU A N 1
ATOM 652 C CA . LEU A 1 84 ? 19.255 -4.661 -35.734 1.00 89.75 84 LEU A CA 1
ATOM 653 C C . LEU A 1 84 ? 20.121 -4.532 -34.474 1.00 89.75 84 LEU A C 1
ATOM 655 O O . LEU A 1 84 ? 20.134 -5.455 -33.663 1.00 89.75 84 LEU A O 1
ATOM 659 N N . THR A 1 85 ? 20.699 -3.354 -34.224 1.00 88.06 85 THR A N 1
ATOM 660 C CA . THR A 1 85 ? 21.476 -3.051 -33.010 1.00 88.06 85 THR A CA 1
ATOM 661 C C . THR A 1 85 ? 20.635 -3.196 -31.739 1.00 88.06 85 THR A C 1
ATOM 663 O O . THR A 1 85 ? 21.091 -3.746 -30.739 1.00 88.06 85 THR A O 1
ATOM 666 N N . VAL A 1 86 ? 19.377 -2.743 -31.751 1.00 91.62 86 VAL A N 1
ATOM 667 C CA . VAL A 1 86 ? 18.504 -2.783 -30.556 1.00 91.62 86 VAL A CA 1
ATOM 668 C C . VAL A 1 86 ? 18.034 -4.204 -30.216 1.00 91.62 86 VAL A C 1
ATOM 670 O O . VAL A 1 86 ? 17.703 -4.495 -29.059 1.00 91.62 86 VAL A O 1
ATOM 673 N N . THR A 1 87 ? 18.001 -5.099 -31.203 1.00 93.25 87 THR A N 1
ATOM 674 C CA . THR A 1 87 ? 17.555 -6.492 -31.040 1.00 93.25 87 THR A CA 1
ATOM 675 C C . THR A 1 87 ? 18.705 -7.487 -30.898 1.00 93.25 87 THR A C 1
ATOM 677 O O . THR A 1 87 ? 18.471 -8.612 -30.445 1.00 93.25 87 THR A O 1
ATOM 680 N N . GLU A 1 88 ? 19.936 -7.076 -31.203 1.00 92.69 88 GLU A N 1
ATOM 681 C CA . GLU A 1 88 ? 21.125 -7.909 -31.082 1.00 92.69 88 GLU A CA 1
ATOM 682 C C . GLU A 1 88 ? 21.384 -8.308 -29.623 1.00 92.69 88 GLU A C 1
ATOM 684 O O . GLU A 1 88 ? 21.406 -7.489 -28.703 1.00 92.69 88 GLU A O 1
ATOM 689 N N . ARG A 1 89 ? 21.570 -9.612 -29.408 1.00 90.75 89 ARG A N 1
ATOM 690 C CA . ARG A 1 89 ? 21.994 -10.181 -28.126 1.00 90.75 89 ARG A CA 1
ATOM 691 C C . ARG A 1 89 ? 23.476 -10.501 -28.196 1.00 90.75 89 ARG A C 1
ATOM 693 O O . ARG A 1 89 ? 23.937 -11.029 -29.204 1.00 90.75 89 ARG A O 1
ATOM 700 N N . SER A 1 90 ? 24.196 -10.282 -27.103 1.00 89.56 90 SER A N 1
ATOM 701 C CA . SER A 1 90 ? 25.590 -10.708 -26.993 1.00 89.56 90 SER A CA 1
ATOM 702 C C . SER A 1 90 ? 25.701 -12.038 -26.242 1.00 89.56 90 SER A C 1
ATOM 704 O O . SER A 1 90 ? 24.760 -12.497 -25.592 1.00 89.56 90 SER A O 1
ATOM 706 N N . ALA A 1 91 ? 26.881 -12.662 -26.288 1.00 88.00 91 ALA A N 1
ATOM 707 C CA . ALA A 1 91 ? 27.164 -13.866 -25.502 1.00 88.00 91 ALA A CA 1
ATOM 708 C C . ALA A 1 91 ? 27.066 -13.627 -23.980 1.00 88.00 91 ALA A C 1
ATOM 710 O O . ALA A 1 91 ? 26.888 -14.572 -23.216 1.00 88.00 91 ALA A O 1
ATOM 711 N N . THR A 1 92 ? 27.183 -12.371 -23.540 1.00 88.31 92 THR A N 1
ATOM 712 C CA . THR A 1 92 ? 27.262 -11.981 -22.127 1.00 88.31 92 THR A CA 1
ATOM 713 C C . THR A 1 92 ? 26.069 -11.158 -21.649 1.00 88.31 92 THR A C 1
ATOM 715 O O . THR A 1 92 ? 25.982 -10.871 -20.456 1.00 88.31 92 THR A O 1
ATOM 718 N N . GLY A 1 93 ? 25.138 -10.780 -22.531 1.00 86.62 93 GLY A N 1
ATOM 719 C CA . GLY A 1 93 ? 24.078 -9.846 -22.176 1.00 86.62 93 GLY A CA 1
ATOM 720 C C . GLY A 1 93 ? 22.824 -9.909 -23.054 1.00 86.62 93 GLY A C 1
ATOM 721 O O . GLY A 1 93 ? 22.876 -10.324 -24.215 1.00 86.62 93 GLY A O 1
ATOM 722 N N . PRO A 1 94 ? 21.670 -9.509 -22.488 1.00 92.12 94 PRO A N 1
ATOM 723 C CA . PRO A 1 94 ? 20.427 -9.328 -23.235 1.00 92.12 94 PRO A CA 1
ATOM 724 C C . PRO A 1 94 ? 20.538 -8.178 -24.246 1.00 92.12 94 PRO A C 1
ATOM 726 O O . PRO A 1 94 ? 21.417 -7.324 -24.130 1.00 92.12 94 PRO A O 1
ATOM 729 N N . SER A 1 95 ? 19.610 -8.131 -25.203 1.00 93.19 95 SER A N 1
ATOM 730 C CA . SER A 1 95 ? 19.501 -6.989 -26.114 1.00 93.19 95 SER A CA 1
ATOM 731 C C . SER A 1 95 ? 18.921 -5.764 -25.406 1.00 93.19 95 SER A C 1
ATOM 733 O O . SER A 1 95 ? 18.314 -5.867 -24.334 1.00 93.19 95 SER A O 1
ATOM 735 N N . VAL A 1 96 ? 19.052 -4.587 -26.023 1.00 92.06 96 VAL A N 1
ATOM 736 C CA . VAL A 1 96 ? 18.409 -3.359 -25.527 1.00 92.06 96 VAL A CA 1
ATOM 737 C C . VAL A 1 96 ? 16.889 -3.530 -25.476 1.00 92.06 96 VAL A C 1
ATOM 739 O O . VAL A 1 96 ? 16.266 -3.169 -24.479 1.00 92.06 96 VAL A O 1
ATOM 742 N N . SER A 1 97 ? 16.298 -4.164 -26.493 1.00 91.94 97 SER A N 1
ATOM 743 C CA . SER A 1 97 ? 14.866 -4.487 -26.527 1.00 91.94 97 SER A CA 1
ATOM 744 C C . SER A 1 97 ? 14.428 -5.356 -25.340 1.00 91.94 97 SER A C 1
ATOM 746 O O . SER A 1 97 ? 13.414 -5.065 -24.700 1.00 91.94 97 SER A O 1
ATOM 748 N N . ASP A 1 98 ? 15.211 -6.381 -24.987 1.00 93.19 98 ASP A N 1
ATOM 749 C CA . ASP A 1 98 ? 14.923 -7.228 -23.826 1.00 93.19 98 ASP A CA 1
ATOM 750 C C . ASP A 1 98 ? 15.004 -6.440 -22.513 1.00 93.19 98 ASP A C 1
ATOM 752 O O . ASP A 1 98 ? 14.116 -6.563 -21.669 1.00 93.19 98 ASP A O 1
ATOM 756 N N . MET A 1 99 ? 16.048 -5.620 -22.340 1.00 92.56 99 MET A N 1
ATOM 757 C CA . MET A 1 99 ? 16.230 -4.799 -21.138 1.00 92.56 99 MET A CA 1
ATOM 758 C C . MET A 1 99 ? 15.078 -3.807 -20.953 1.00 92.56 99 MET A C 1
ATOM 760 O O . MET A 1 99 ? 14.545 -3.685 -19.849 1.00 92.56 99 MET A O 1
ATOM 764 N N . MET A 1 100 ? 14.640 -3.160 -22.035 1.00 92.69 100 MET A N 1
ATOM 765 C CA . MET A 1 100 ? 13.462 -2.288 -22.035 1.00 92.69 100 MET A CA 1
ATOM 766 C C . MET A 1 100 ? 12.195 -3.052 -21.648 1.00 92.69 100 MET A C 1
ATOM 768 O O . MET A 1 100 ? 11.427 -2.601 -20.794 1.00 92.69 100 MET A O 1
ATOM 772 N N . GLY A 1 101 ? 12.009 -4.250 -22.208 1.00 93.06 101 GLY A N 1
ATOM 773 C CA . GLY A 1 101 ? 10.915 -5.139 -21.830 1.00 93.06 101 GLY A CA 1
ATOM 774 C C . GLY A 1 101 ? 10.927 -5.474 -20.336 1.00 93.06 101 GLY A C 1
ATOM 775 O O . GLY A 1 101 ? 9.892 -5.399 -19.676 1.00 93.06 101 GLY A O 1
ATOM 776 N N . TRP A 1 102 ? 12.095 -5.776 -19.767 1.00 93.88 102 TRP A N 1
ATOM 777 C CA . TRP A 1 102 ? 12.227 -6.080 -18.339 1.00 93.88 102 TRP A CA 1
ATOM 778 C C . TRP A 1 102 ? 11.943 -4.875 -17.446 1.00 93.88 102 TRP A C 1
ATOM 780 O O . TRP A 1 102 ? 11.311 -5.034 -16.401 1.00 93.88 102 TRP A O 1
ATOM 790 N N . LEU A 1 103 ? 12.376 -3.681 -17.850 1.00 94.06 103 LEU A N 1
ATOM 791 C CA . LEU A 1 103 ? 12.078 -2.440 -17.139 1.00 94.06 103 LEU A CA 1
ATOM 792 C C . LEU A 1 103 ? 10.570 -2.169 -17.102 1.00 94.06 103 LEU A C 1
ATOM 794 O O . LEU A 1 103 ? 10.023 -1.887 -16.035 1.00 94.06 103 LEU A O 1
ATOM 798 N N . HIS A 1 104 ? 9.876 -2.325 -18.230 1.00 93.19 104 HIS A N 1
ATOM 799 C CA . HIS A 1 104 ? 8.419 -2.199 -18.282 1.00 93.19 104 HIS A CA 1
ATOM 800 C C . HIS A 1 104 ? 7.695 -3.277 -17.470 1.00 93.19 104 HIS A C 1
ATOM 802 O O . HIS A 1 104 ? 6.727 -2.969 -16.767 1.00 93.19 104 HIS A O 1
ATOM 808 N N . ASP A 1 105 ? 8.168 -4.525 -17.506 1.00 93.19 105 ASP A N 1
ATOM 809 C CA . ASP A 1 105 ? 7.625 -5.604 -16.677 1.00 93.19 105 ASP A CA 1
ATOM 810 C C . ASP A 1 105 ? 7.779 -5.290 -15.181 1.00 93.19 105 ASP A C 1
ATOM 812 O O . ASP A 1 105 ? 6.826 -5.452 -14.411 1.00 93.19 105 ASP A O 1
ATOM 816 N N . ALA A 1 106 ? 8.946 -4.789 -14.766 1.00 90.06 106 ALA A N 1
ATOM 817 C CA . ALA A 1 106 ? 9.197 -4.370 -13.391 1.00 90.06 106 ALA A CA 1
ATOM 818 C C . ALA A 1 106 ? 8.276 -3.210 -12.985 1.00 90.06 106 ALA A C 1
ATOM 820 O O . ALA A 1 106 ? 7.583 -3.293 -11.970 1.00 90.06 106 ALA A O 1
ATOM 821 N N . GLU A 1 107 ? 8.194 -2.155 -13.794 1.00 94.44 107 GLU A N 1
ATOM 822 C CA . GLU A 1 107 ? 7.326 -1.009 -13.525 1.00 94.44 107 GLU A CA 1
ATOM 823 C C . GLU A 1 107 ? 5.855 -1.430 -13.389 1.00 94.44 107 GLU A C 1
ATOM 825 O O . GLU A 1 107 ? 5.168 -1.069 -12.424 1.00 94.44 107 GLU A O 1
ATOM 830 N N . ARG A 1 108 ? 5.373 -2.264 -14.318 1.00 93.94 108 ARG A N 1
ATOM 831 C CA . ARG A 1 108 ? 4.025 -2.835 -14.279 1.00 93.94 108 ARG A CA 1
ATOM 832 C C . ARG A 1 108 ? 3.802 -3.630 -13.000 1.00 93.94 108 ARG A C 1
ATOM 834 O O . ARG A 1 108 ? 2.748 -3.473 -12.379 1.00 93.94 108 ARG A O 1
ATOM 841 N N . HIS A 1 109 ? 4.771 -4.450 -12.602 1.00 91.19 109 HIS A N 1
ATOM 842 C CA . HIS A 1 109 ? 4.707 -5.225 -11.371 1.00 91.19 109 HIS A CA 1
ATOM 843 C C . HIS A 1 109 ? 4.525 -4.308 -10.156 1.00 91.19 109 HIS A C 1
ATOM 845 O O . HIS A 1 109 ? 3.522 -4.430 -9.449 1.00 91.19 109 HIS A O 1
ATOM 851 N N . PHE A 1 110 ? 5.418 -3.340 -9.935 1.00 91.00 110 PHE A N 1
ATOM 852 C CA . PHE A 1 110 ? 5.333 -2.450 -8.771 1.00 91.00 110 PHE A CA 1
ATOM 853 C C . PHE A 1 110 ? 4.056 -1.608 -8.766 1.00 91.00 110 PHE A C 1
ATOM 855 O O . PHE A 1 110 ? 3.412 -1.468 -7.723 1.00 91.00 110 PHE A O 1
ATOM 862 N N . ARG A 1 111 ? 3.614 -1.124 -9.933 1.00 93.81 111 ARG A N 1
ATOM 863 C CA . ARG A 1 111 ? 2.344 -0.400 -10.071 1.00 93.81 111 ARG A CA 1
ATOM 864 C C . ARG A 1 111 ? 1.152 -1.263 -9.662 1.00 93.81 111 ARG A C 1
ATOM 866 O O . ARG A 1 111 ? 0.310 -0.819 -8.883 1.00 93.81 111 ARG A O 1
ATOM 873 N N . GLN A 1 112 ? 1.082 -2.504 -10.140 1.00 93.12 112 GLN A N 1
ATOM 874 C CA . GLN A 1 112 ? 0.000 -3.432 -9.796 1.00 93.12 112 GLN A CA 1
ATOM 875 C C . GLN A 1 112 ? 0.024 -3.818 -8.315 1.00 93.12 112 GLN A C 1
ATOM 877 O O . GLN A 1 112 ? -1.019 -3.822 -7.661 1.00 93.12 112 GLN A O 1
ATOM 882 N N . GLN A 1 113 ? 1.206 -4.114 -7.777 1.00 91.12 113 GLN A N 1
ATOM 883 C CA . GLN A 1 113 ? 1.401 -4.463 -6.373 1.00 91.12 113 GLN A CA 1
ATOM 884 C C . GLN A 1 113 ? 0.999 -3.318 -5.436 1.00 91.12 113 GLN A C 1
ATOM 886 O O . GLN A 1 113 ? 0.356 -3.559 -4.408 1.00 91.12 113 GLN A O 1
ATOM 891 N N . PHE A 1 114 ? 1.330 -2.081 -5.808 1.00 94.25 114 PHE A N 1
ATOM 892 C CA . PHE A 1 114 ? 0.901 -0.880 -5.105 1.00 94.25 114 PHE A CA 1
ATOM 893 C C . PHE A 1 114 ? -0.622 -0.723 -5.147 1.00 94.25 114 PHE A C 1
ATOM 895 O O . PHE A 1 114 ? -1.251 -0.586 -4.100 1.00 94.25 114 PHE A O 1
ATOM 902 N N . LEU A 1 115 ? -1.227 -0.782 -6.339 1.00 94.69 115 LEU A N 1
ATOM 903 C CA . LEU A 1 115 ? -2.667 -0.578 -6.514 1.00 94.69 115 LEU A CA 1
ATOM 904 C C . LEU A 1 115 ? -3.484 -1.606 -5.728 1.00 94.69 115 LEU A C 1
ATOM 906 O O . LEU A 1 115 ? -4.364 -1.222 -4.966 1.00 94.69 115 LEU A O 1
ATOM 910 N N . ARG A 1 116 ? -3.141 -2.895 -5.834 1.00 93.81 116 ARG A N 1
ATOM 911 C CA . ARG A 1 116 ? -3.823 -3.976 -5.103 1.00 93.81 116 ARG A CA 1
ATOM 912 C C . ARG A 1 116 ? -3.813 -3.750 -3.588 1.00 93.81 116 ARG A C 1
ATOM 914 O O . ARG A 1 116 ? -4.852 -3.869 -2.941 1.00 93.81 116 ARG A O 1
ATOM 921 N N . ARG A 1 117 ? -2.652 -3.395 -3.023 1.00 94.25 117 ARG A N 1
ATOM 922 C CA . ARG A 1 117 ? -2.515 -3.104 -1.585 1.00 94.25 117 ARG A CA 1
ATOM 923 C C . ARG A 1 117 ? -3.281 -1.845 -1.191 1.00 94.25 117 ARG A C 1
ATOM 925 O O . ARG A 1 117 ? -4.025 -1.882 -0.213 1.00 94.25 117 ARG A O 1
ATOM 932 N N . LYS A 1 118 ? -3.164 -0.770 -1.979 1.00 95.00 118 LYS A N 1
ATOM 933 C CA . LYS A 1 118 ? -3.877 0.493 -1.748 1.00 95.00 118 LYS A CA 1
ATOM 934 C C . LYS A 1 118 ? -5.387 0.283 -1.711 1.00 95.00 118 LYS A C 1
ATOM 936 O O . LYS A 1 118 ? -6.034 0.766 -0.790 1.00 95.00 118 LYS A O 1
ATOM 941 N N . THR A 1 119 ? -5.933 -0.482 -2.655 1.00 93.75 119 THR A N 1
ATOM 942 C CA . THR A 1 119 ? -7.364 -0.796 -2.697 1.00 93.75 119 THR A CA 1
ATOM 943 C C . THR A 1 119 ? -7.820 -1.488 -1.418 1.00 93.75 119 THR A C 1
ATOM 945 O O . THR A 1 119 ? -8.818 -1.073 -0.841 1.00 93.75 119 THR A O 1
ATOM 948 N N . VAL A 1 120 ? -7.08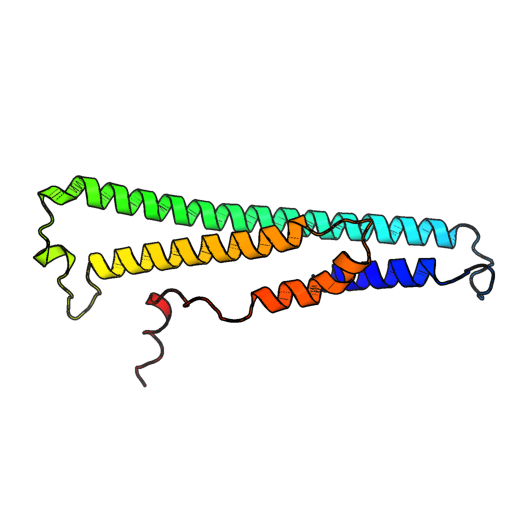7 -2.494 -0.922 1.00 93.00 120 VAL A N 1
ATOM 949 C CA . VAL A 1 120 ? -7.445 -3.153 0.346 1.00 93.00 120 VAL A CA 1
ATOM 950 C C . VAL A 1 120 ? -7.426 -2.158 1.504 1.00 93.00 120 VAL A C 1
ATOM 952 O O . VAL A 1 120 ? -8.403 -2.098 2.246 1.00 93.00 120 VAL A O 1
ATOM 955 N N . LEU A 1 121 ? -6.374 -1.347 1.636 1.00 93.12 121 LEU A N 1
ATOM 956 C CA . LEU A 1 121 ? -6.271 -0.380 2.733 1.00 9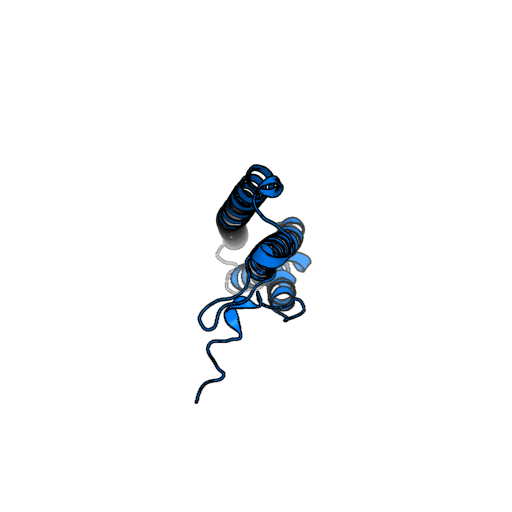3.12 121 LEU A CA 1
ATOM 957 C C . LEU A 1 121 ? -7.378 0.682 2.696 1.00 93.12 121 LEU A C 1
ATOM 959 O O . LEU A 1 121 ? -7.930 1.007 3.739 1.00 93.12 121 LEU A O 1
ATOM 963 N N . GLN A 1 122 ? -7.766 1.165 1.513 1.00 92.75 122 GLN A N 1
ATOM 964 C CA . GLN A 1 122 ? -8.839 2.159 1.364 1.00 92.75 122 GLN A CA 1
ATOM 965 C C . GLN A 1 122 ? -10.222 1.643 1.782 1.00 92.75 122 GLN A C 1
ATOM 967 O O . GLN A 1 122 ? -11.107 2.443 2.077 1.00 92.75 122 GLN A O 1
ATOM 972 N N . THR A 1 123 ? -10.420 0.322 1.817 1.00 92.25 123 THR A N 1
ATOM 973 C CA . THR A 1 123 ? -11.667 -0.263 2.332 1.00 92.25 123 THR A CA 1
ATOM 974 C C . THR A 1 123 ? -11.716 -0.364 3.854 1.00 92.25 123 THR A C 1
ATOM 976 O O . THR A 1 123 ? -12.780 -0.637 4.394 1.00 92.25 123 THR A O 1
ATOM 979 N N . LEU A 1 124 ? -10.592 -0.200 4.555 1.00 92.44 124 LEU A N 1
ATOM 980 C CA . LEU A 1 124 ? -10.556 -0.359 6.005 1.00 92.44 124 LEU A CA 1
ATOM 981 C C . LEU A 1 124 ? -11.153 0.884 6.667 1.00 92.44 124 LEU A C 1
ATOM 983 O O . LEU A 1 124 ? -10.702 2.006 6.435 1.00 92.44 124 LEU A O 1
ATOM 987 N N . ARG A 1 125 ? -12.174 0.669 7.494 1.00 87.94 125 ARG A N 1
ATOM 988 C CA . ARG A 1 125 ? -12.807 1.697 8.320 1.00 87.94 125 ARG A CA 1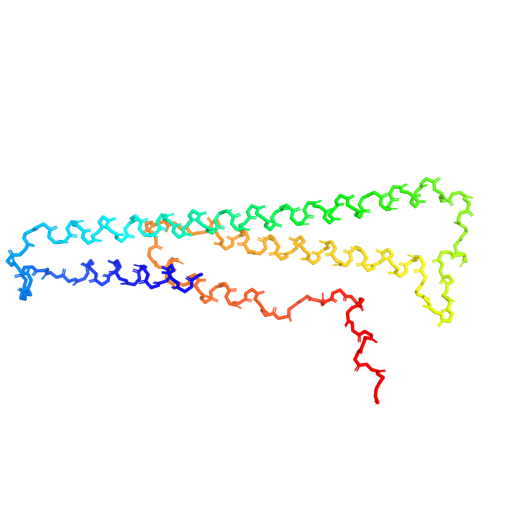
ATOM 989 C C . ARG A 1 125 ? -12.674 1.287 9.787 1.00 87.94 125 ARG A C 1
ATOM 991 O O . ARG A 1 125 ? -12.961 0.127 10.071 1.00 87.94 125 ARG A O 1
ATOM 998 N N . PRO A 1 126 ? -12.263 2.191 10.698 1.00 85.69 126 PRO A N 1
ATOM 999 C CA . PRO A 1 126 ? -12.188 1.895 12.131 1.00 85.69 126 PRO A CA 1
ATOM 1000 C C . PRO A 1 126 ? -13.498 1.328 12.699 1.00 85.69 126 PRO A C 1
ATOM 1002 O O . PRO A 1 126 ? -13.471 0.410 13.513 1.00 85.69 126 PRO A O 1
ATOM 1005 N N . ASP A 1 127 ? -14.632 1.820 12.197 1.00 88.06 127 ASP A N 1
ATOM 1006 C CA . ASP A 1 127 ? -15.964 1.462 12.696 1.00 88.06 127 ASP A CA 1
ATOM 1007 C C . ASP A 1 127 ? -16.517 0.153 12.103 1.00 88.06 127 ASP A C 1
ATOM 1009 O O . ASP A 1 127 ? -17.491 -0.400 12.611 1.00 88.06 127 ASP A O 1
ATOM 1013 N N . ASP A 1 128 ? -15.903 -0.379 11.039 1.00 92.81 128 ASP A N 1
ATOM 1014 C CA . ASP A 1 128 ? -16.334 -1.629 10.407 1.00 92.81 128 ASP A CA 1
ATOM 1015 C C . ASP A 1 128 ? -15.457 -2.801 10.862 1.00 92.81 128 ASP A C 1
ATOM 1017 O O . ASP A 1 128 ? -14.511 -3.227 10.188 1.00 92.81 128 ASP A O 1
ATOM 1021 N N . LEU A 1 129 ? -15.804 -3.358 12.024 1.00 92.94 129 LEU A N 1
ATOM 1022 C CA . LEU A 1 129 ? -15.079 -4.484 12.619 1.00 92.94 129 LEU A CA 1
ATOM 1023 C C . LEU A 1 129 ? -15.029 -5.714 11.697 1.00 92.94 129 LEU A C 1
ATOM 1025 O O . LEU A 1 129 ? -14.069 -6.477 11.745 1.00 92.94 129 LEU A O 1
ATOM 1029 N N . THR A 1 130 ? -16.027 -5.917 10.832 1.00 93.75 130 THR A N 1
ATOM 1030 C CA . THR A 1 130 ? -16.062 -7.058 9.900 1.00 93.75 130 THR A CA 1
ATOM 1031 C C . THR A 1 130 ? -14.983 -6.920 8.826 1.00 93.75 130 THR A C 1
ATOM 1033 O O . THR A 1 130 ? -14.263 -7.876 8.502 1.00 93.75 130 THR A O 1
ATOM 1036 N N . LEU A 1 131 ? -14.819 -5.713 8.280 1.00 93.06 131 LEU A N 1
ATOM 1037 C CA . LEU A 1 131 ? -13.759 -5.426 7.316 1.00 93.06 131 LEU A CA 1
ATOM 1038 C C . LEU A 1 131 ? -12.369 -5.468 7.955 1.00 93.06 131 LEU A C 1
ATOM 1040 O O . LEU A 1 131 ? -11.438 -5.970 7.319 1.00 93.06 131 LEU A O 1
ATOM 1044 N N . LEU A 1 132 ? -12.226 -4.995 9.195 1.00 94.56 132 LEU A N 1
ATOM 1045 C CA . LEU A 1 132 ? -10.955 -5.034 9.922 1.00 94.56 132 LEU A CA 1
ATOM 1046 C C . LEU A 1 132 ? -10.522 -6.465 10.275 1.00 94.56 132 LEU A C 1
ATOM 1048 O O . LEU A 1 132 ? -9.364 -6.826 10.057 1.00 94.56 132 LEU A O 1
ATOM 1052 N N . GLU A 1 133 ? -11.441 -7.312 10.739 1.00 94.56 133 GLU A N 1
ATOM 1053 C CA . GLU A 1 133 ? -11.152 -8.720 11.045 1.00 94.56 133 GLU A CA 1
ATOM 1054 C C . GLU A 1 133 ? -10.809 -9.549 9.810 1.00 94.56 133 GLU A C 1
ATOM 1056 O O . GLU A 1 133 ? -9.930 -10.408 9.856 1.00 94.56 133 GLU A O 1
ATOM 1061 N N . SER A 1 134 ? -11.472 -9.292 8.680 1.00 94.75 134 SER A N 1
ATOM 1062 C CA . SER A 1 134 ? -11.177 -9.989 7.421 1.00 94.75 134 SER A CA 1
ATOM 1063 C C . SER A 1 134 ? -9.906 -9.475 6.729 1.00 94.75 134 SER A C 1
ATOM 1065 O O . SER A 1 134 ? -9.393 -10.118 5.802 1.00 94.75 134 SER A O 1
ATOM 1067 N N . ALA A 1 135 ? -9.355 -8.345 7.183 1.00 94.12 135 ALA A N 1
ATOM 1068 C CA . ALA A 1 135 ? -8.206 -7.680 6.583 1.00 94.12 135 ALA A CA 1
ATOM 1069 C C . ALA A 1 135 ? -6.950 -8.573 6.448 1.00 94.12 135 ALA A C 1
ATOM 1071 O O . ALA A 1 135 ? -6.341 -8.553 5.374 1.00 94.12 135 ALA A O 1
ATOM 1072 N N . PRO A 1 136 ? -6.550 -9.402 7.439 1.00 94.81 136 PRO A N 1
ATOM 1073 C CA . PRO A 1 136 ? -5.415 -10.318 7.304 1.00 94.81 136 PRO A CA 1
ATOM 1074 C C . PRO A 1 136 ? -5.595 -11.329 6.168 1.00 94.81 136 PRO A C 1
ATOM 1076 O O . PRO A 1 136 ? -4.674 -11.536 5.377 1.00 94.81 136 PRO A O 1
ATOM 1079 N N . LYS A 1 137 ? -6.789 -11.921 6.041 1.00 94.12 137 LYS A N 1
ATOM 1080 C CA . LYS A 1 137 ? -7.104 -12.892 4.983 1.00 94.12 137 LYS A CA 1
ATOM 1081 C C . LYS A 1 137 ? -7.074 -12.232 3.605 1.00 94.12 137 LYS A C 1
ATOM 1083 O O . LYS A 1 137 ? -6.456 -12.759 2.680 1.00 94.12 137 LYS A O 1
ATOM 1088 N N . ARG A 1 138 ? -7.700 -11.057 3.482 1.00 93.69 138 ARG A N 1
ATOM 1089 C CA . ARG A 1 138 ? -7.709 -10.263 2.243 1.00 93.69 138 ARG A CA 1
ATOM 1090 C C . ARG A 1 138 ? -6.295 -9.863 1.833 1.00 93.69 138 ARG A C 1
ATOM 1092 O O . ARG A 1 138 ? -5.943 -10.009 0.669 1.00 93.69 138 ARG A O 1
ATOM 1099 N N . TRP A 1 139 ? -5.462 -9.447 2.783 1.00 93.69 139 TRP A N 1
ATOM 1100 C CA . TRP A 1 139 ? -4.064 -9.118 2.515 1.00 93.69 139 TRP A CA 1
ATOM 1101 C C . TRP A 1 139 ? -3.259 -10.321 2.023 1.00 93.69 139 TRP A C 1
ATOM 1103 O O . TRP A 1 139 ? -2.576 -10.217 1.010 1.00 93.69 139 TRP A O 1
ATOM 1113 N N . LYS A 1 140 ? -3.396 -11.480 2.677 1.00 92.44 140 LYS A N 1
ATOM 1114 C CA . LYS A 1 140 ? -2.707 -12.715 2.276 1.00 92.44 140 LYS A CA 1
ATOM 1115 C C . LYS A 1 140 ? -3.085 -13.160 0.858 1.00 92.44 140 LYS A C 1
ATOM 1117 O O . LYS A 1 140 ? -2.247 -13.666 0.123 1.00 92.44 140 LYS A O 1
ATOM 1122 N N . SER A 1 141 ? -4.327 -12.919 0.430 1.00 91.50 141 SER A N 1
ATOM 1123 C CA . SER A 1 141 ? -4.749 -13.221 -0.948 1.00 91.50 141 SER A CA 1
ATOM 1124 C C . SER A 1 141 ? -4.009 -12.400 -2.015 1.00 91.50 141 SER A C 1
ATOM 1126 O O . SER A 1 141 ? -3.907 -12.836 -3.159 1.00 91.50 141 SER A O 1
ATOM 1128 N N . LEU A 1 142 ? -3.428 -11.248 -1.650 1.00 89.25 142 LEU A N 1
ATOM 1129 C CA . LEU A 1 142 ? -2.632 -10.426 -2.568 1.00 89.25 142 LEU A CA 1
ATOM 1130 C C . LEU A 1 142 ? -1.269 -11.048 -2.896 1.00 89.25 142 LEU A C 1
ATOM 1132 O O . LEU A 1 142 ? -0.688 -10.718 -3.927 1.00 89.25 142 LEU A O 1
ATOM 1136 N N . GLU A 1 143 ? -0.764 -11.921 -2.023 1.00 79.75 143 GLU A N 1
ATOM 1137 C CA . GLU A 1 143 ? 0.536 -12.591 -2.158 1.00 79.75 143 GLU A CA 1
ATOM 1138 C C . GLU A 1 143 ? 0.471 -13.793 -3.112 1.00 79.75 143 GLU A C 1
ATOM 1140 O O . GLU A 1 143 ? 1.500 -14.356 -3.476 1.00 79.75 143 GLU A O 1
ATOM 1145 N N . SER A 1 144 ? -0.732 -14.177 -3.557 1.00 65.56 144 SER A N 1
ATOM 1146 C CA . SER A 1 144 ? -0.916 -15.279 -4.500 1.00 65.56 144 SER A CA 1
ATOM 1147 C C . SER A 1 144 ? -0.313 -14.921 -5.871 1.00 65.56 144 SER A C 1
ATOM 1149 O O . SER A 1 144 ? -0.649 -13.870 -6.436 1.00 65.56 144 SER A O 1
ATOM 1151 N N . PRO A 1 145 ? 0.577 -15.765 -6.428 1.00 54.69 145 PRO A N 1
ATOM 1152 C CA . PRO A 1 145 ? 1.330 -15.448 -7.633 1.00 54.69 145 PRO A CA 1
ATOM 1153 C C . PRO A 1 145 ? 0.420 -15.526 -8.863 1.00 54.69 145 PRO A C 1
ATOM 1155 O O . PRO A 1 145 ? 0.221 -16.578 -9.455 1.00 54.69 145 PRO A O 1
ATOM 1158 N N . GLY A 1 146 ? -0.154 -14.384 -9.237 1.00 54.53 146 GLY A N 1
ATOM 1159 C CA . GLY A 1 146 ? -0.917 -14.210 -10.478 1.00 54.53 146 GLY A CA 1
ATOM 1160 C C . GLY A 1 146 ? -0.265 -13.254 -11.481 1.00 54.53 146 GLY A C 1
ATOM 1161 O O . GLY A 1 146 ? -0.899 -12.883 -12.461 1.00 54.53 146 GLY A O 1
ATOM 1162 N N . ALA A 1 147 ? 0.959 -12.787 -11.237 1.00 45.38 147 ALA A N 1
ATOM 1163 C CA . ALA A 1 147 ? 1.659 -11.882 -12.144 1.00 45.38 147 ALA A CA 1
ATOM 1164 C C . ALA A 1 147 ? 3.141 -12.241 -12.152 1.00 45.38 147 ALA A C 1
ATOM 1166 O O . ALA A 1 147 ? 3.754 -12.284 -11.085 1.00 45.38 147 ALA A O 1
ATOM 1167 N N . LEU A 1 148 ? 3.665 -12.530 -13.348 1.00 47.19 148 LEU A N 1
ATOM 1168 C CA . LEU A 1 148 ? 5.068 -12.827 -13.621 1.00 47.19 148 LEU A CA 1
ATOM 1169 C C . LEU A 1 148 ? 5.989 -12.009 -12.705 1.00 47.19 148 LEU A C 1
ATOM 1171 O O . LEU A 1 148 ? 5.914 -10.778 -12.676 1.00 47.19 148 LEU A O 1
ATOM 1175 N N . ALA A 1 149 ? 6.869 -12.700 -11.982 1.00 55.66 149 ALA A N 1
ATOM 1176 C CA . ALA A 1 149 ? 8.073 -12.062 -11.478 1.00 55.66 149 ALA A CA 1
ATOM 1177 C C . ALA A 1 149 ? 8.808 -11.421 -12.673 1.00 55.66 149 ALA A C 1
ATOM 1179 O O . ALA A 1 149 ? 8.778 -11.998 -13.769 1.00 55.66 149 ALA A O 1
ATOM 1180 N N . PRO A 1 150 ? 9.431 -10.242 -12.505 1.00 57.03 150 PRO A N 1
ATOM 1181 C CA . PRO A 1 150 ? 10.216 -9.633 -13.570 1.00 57.03 150 PRO A CA 1
ATOM 1182 C C . PRO A 1 150 ? 11.219 -10.662 -14.103 1.00 57.03 150 PRO A C 1
ATOM 1184 O O . PRO A 1 150 ? 11.952 -11.299 -13.342 1.00 57.03 150 PRO A O 1
ATOM 1187 N N . ARG A 1 151 ? 11.206 -10.874 -15.424 1.00 59.25 151 ARG A N 1
ATOM 1188 C CA . ARG A 1 151 ? 11.909 -11.985 -16.096 1.00 59.25 151 ARG A CA 1
ATOM 1189 C C . ARG A 1 151 ? 13.419 -12.023 -15.813 1.00 59.25 151 ARG A C 1
ATOM 1191 O O . ARG A 1 151 ? 14.024 -13.085 -15.933 1.00 59.25 151 ARG A O 1
ATOM 1198 N N . GLY A 1 152 ? 14.000 -10.910 -15.360 1.00 54.50 152 GLY A N 1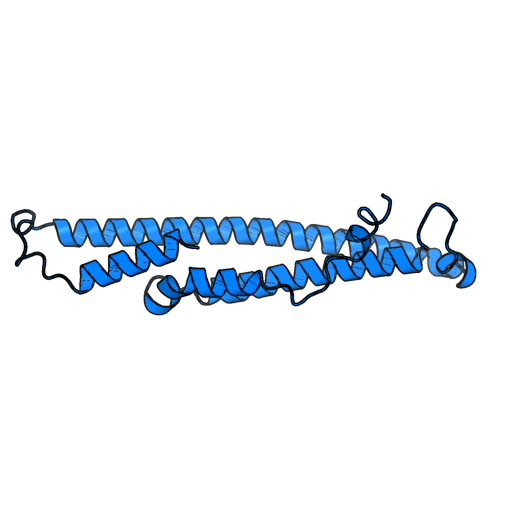
ATOM 1199 C CA . GLY A 1 152 ? 15.397 -10.804 -14.934 1.00 54.50 152 GLY A CA 1
ATOM 1200 C C . GLY A 1 152 ? 15.784 -11.647 -13.710 1.00 54.50 152 GLY A C 1
ATOM 1201 O O . GLY A 1 152 ? 16.971 -11.833 -13.474 1.00 54.50 152 GLY A O 1
ATOM 1202 N N . GLN A 1 153 ? 14.825 -12.203 -12.960 1.00 49.16 153 GLN A N 1
ATOM 1203 C CA . GLN A 1 153 ? 15.107 -12.976 -11.740 1.00 49.16 153 GLN A CA 1
ATOM 1204 C C . GLN A 1 153 ? 15.142 -14.502 -11.946 1.00 49.16 153 GLN A C 1
ATOM 1206 O O . GLN A 1 153 ? 15.549 -15.231 -11.048 1.00 49.16 153 GLN A O 1
ATOM 1211 N N . ILE A 1 154 ? 14.751 -15.008 -13.123 1.00 49.09 154 ILE A N 1
ATOM 1212 C CA . ILE A 1 154 ? 14.597 -16.459 -13.361 1.00 49.09 154 ILE A CA 1
ATOM 1213 C C . ILE A 1 154 ? 15.889 -17.114 -13.894 1.00 49.09 154 ILE A C 1
ATOM 1215 O O . ILE A 1 154 ? 16.032 -18.331 -13.839 1.00 49.09 154 ILE A O 1
ATOM 1219 N N . ARG A 1 155 ? 16.879 -16.342 -14.362 1.00 46.50 155 ARG A N 1
ATOM 1220 C CA . ARG A 1 155 ? 18.092 -16.905 -14.992 1.00 46.50 155 ARG A CA 1
ATOM 1221 C C . ARG A 1 155 ? 19.261 -17.232 -14.055 1.00 46.50 155 ARG A C 1
ATOM 1223 O O . ARG A 1 155 ? 20.238 -17.788 -14.536 1.00 46.50 155 ARG A O 1
ATOM 1230 N N . GLN A 1 156 ? 19.175 -16.951 -12.753 1.00 44.69 156 GLN A N 1
ATOM 1231 C CA . GLN A 1 156 ? 20.253 -17.300 -11.809 1.00 44.69 156 GLN A CA 1
ATOM 1232 C C . GLN A 1 156 ? 20.152 -18.713 -11.205 1.00 44.69 156 GLN A C 1
ATOM 1234 O O . GLN A 1 156 ? 21.117 -19.158 -10.601 1.00 44.69 156 GLN A O 1
ATOM 1239 N N . ASN A 1 157 ? 19.057 -19.456 -11.424 1.00 41.44 157 ASN A N 1
ATOM 1240 C CA . ASN A 1 157 ? 18.849 -20.783 -10.813 1.00 41.44 157 ASN A CA 1
ATOM 1241 C C . ASN A 1 157 ? 18.850 -21.952 -11.820 1.00 41.44 157 ASN A C 1
ATOM 1243 O O . ASN A 1 157 ? 18.265 -22.996 -11.549 1.00 41.44 157 ASN A O 1
ATOM 1247 N N . ALA A 1 158 ? 19.464 -21.784 -12.992 1.00 40.56 158 ALA A N 1
ATOM 1248 C CA . ALA A 1 158 ? 19.574 -22.840 -14.003 1.00 40.56 158 ALA A CA 1
ATOM 1249 C C . ALA A 1 158 ? 21.020 -22.974 -14.506 1.00 40.56 158 ALA A C 1
ATOM 1251 O O . ALA A 1 158 ? 21.263 -22.887 -15.704 1.00 40.56 158 ALA A O 1
ATOM 1252 N N . SER A 1 159 ? 21.957 -23.133 -13.569 1.00 44.22 159 SER A N 1
ATOM 1253 C CA . SER A 1 159 ? 23.339 -23.559 -13.818 1.00 44.22 159 SER A CA 1
ATOM 1254 C C . SER A 1 159 ? 23.883 -24.264 -12.569 1.00 44.22 159 SER A C 1
ATOM 1256 O O . SER A 1 159 ? 24.729 -23.712 -11.872 1.00 44.22 159 SER A O 1
ATOM 1258 N N . GLU A 1 160 ? 23.365 -25.456 -12.283 1.00 38.88 160 GLU A N 1
ATOM 1259 C CA . GLU A 1 160 ? 24.077 -26.543 -11.589 1.00 38.88 160 GLU A CA 1
ATOM 1260 C C . GLU A 1 160 ? 23.797 -27.847 -12.340 1.00 38.88 160 GLU A C 1
ATOM 1262 O O . GLU A 1 160 ? 22.625 -28.043 -12.746 1.00 38.88 160 GLU A O 1
#

InterPro domains:
  IPR029159 Ribosome biogenesis protein C1orf109-like [PF15011] (2-144)
  IPR029159 Ribosome biogenesis protein C1orf109-like [PTHR16234] (2-144)

pLDDT: mean 88.55, std 13.83, range [38.88, 97.38]

Secondary structure (DSSP, 8-state):
-HHHHHHHHHHHHHHH--GGGSGGGG-TTHHHHHHHHHHHHHHHHHHHHHHHHHHHHHHHHHHHHHHHHHHHHHHHTTTTS-HHHHHPPPSSS--HHHHHHHHHHHHHHHHHHHHHHHHHHHT--TT-HHHHHHHHHHHHHTTS--S---GGGSTTSS--

Sequence (160 aa):
MVSLGNLAEQSRALSNIQISNTPLRDFPDLEERLRFKLQLSTDTVLGKLNDNMSSLQSVRDSISNQVSAVVHLYEQNADILDLLTVTERSATGPSVSDMMGWLHDAERHFRQQFLRRKTVLQTLRPDDLTLLESAPKRWKSLESPGALAPRGQIRQNASE

Organism: Pagothenia borchgrevinki (NCBI:txid8213)